Protein AF-A0A932TFM4-F1 (afdb_monomer_lite)

Secondary structure (DSSP, 8-state):
--EEEEE-SSTT--EEETTEEE-SEEEEEEETTTEEEEEEEEEHHHHHHHHHHHHHHHHHHHS-HHHHHHHHHHHHHHHHHHHHHHTTSSSS-SS-TTTTT---HHHH-SS-HHHHHHHHTTT-EEEETTSSSPPS-----HHHHHHHHHTT--HHHHHHHH-TTEEEE--S-GGG-EE-

Structure (mmCIF, N/CA/C/O backbone):
data_AF-A0A932TFM4-F1
#
_entry.id   AF-A0A932TFM4-F1
#
loop_
_atom_site.group_PDB
_atom_site.id
_atom_site.type_symbol
_atom_site.label_atom_id
_atom_site.label_alt_id
_atom_site.label_comp_id
_atom_site.label_asym_id
_atom_site.label_entity_id
_atom_site.label_seq_id
_atom_site.pdbx_PDB_ins_code
_atom_site.Cartn_x
_atom_site.Cartn_y
_atom_site.Cartn_z
_atom_site.occupancy
_atom_site.B_iso_or_equiv
_atom_site.auth_seq_id
_atom_site.auth_comp_id
_atom_site.auth_asym_id
_atom_site.auth_atom_id
_atom_site.pdbx_PDB_model_num
ATOM 1 N N . VAL A 1 1 ? -11.263 1.094 28.670 1.00 56.75 1 VAL A N 1
ATOM 2 C CA . VAL A 1 1 ? -11.414 1.363 27.223 1.00 56.75 1 VAL A CA 1
ATOM 3 C C . VAL A 1 1 ? -12.431 0.368 26.712 1.00 56.75 1 VAL A C 1
ATOM 5 O O . VAL A 1 1 ? -12.174 -0.820 26.825 1.00 56.75 1 VAL A O 1
ATOM 8 N N . TYR A 1 2 ? -13.604 0.819 26.272 1.00 56.25 2 TYR A N 1
ATOM 9 C CA . TYR A 1 2 ? -14.524 -0.068 25.563 1.00 56.25 2 TYR A CA 1
ATOM 10 C C . TYR A 1 2 ? -14.053 -0.106 24.115 1.00 56.25 2 TYR A C 1
ATOM 12 O O . TYR A 1 2 ? -14.083 0.921 23.436 1.00 56.25 2 TYR A O 1
ATOM 20 N N . GLN A 1 3 ? -13.521 -1.255 23.711 1.00 78.56 3 GLN A N 1
ATOM 21 C CA . GLN A 1 3 ? -13.129 -1.532 22.340 1.00 78.56 3 GLN A CA 1
ATOM 22 C C . GLN A 1 3 ? -14.122 -2.542 21.781 1.00 78.56 3 GLN A C 1
ATOM 24 O O . GLN A 1 3 ? -14.293 -3.623 22.344 1.00 78.56 3 GLN A O 1
ATOM 29 N N . LEU A 1 4 ? -14.772 -2.175 20.684 1.00 89.06 4 LEU A N 1
ATOM 30 C CA . LEU A 1 4 ? -15.537 -3.108 19.870 1.00 89.06 4 LEU A CA 1
ATOM 31 C C . LEU A 1 4 ? -14.748 -3.335 18.583 1.00 89.06 4 LEU A C 1
ATOM 33 O O . LEU A 1 4 ? -14.386 -2.369 17.915 1.00 89.06 4 LEU A O 1
ATOM 37 N N . SER A 1 5 ? -14.456 -4.594 18.266 1.00 90.62 5 SER A N 1
ATOM 38 C CA . SER A 1 5 ? -13.840 -4.979 16.997 1.00 90.62 5 SER A CA 1
ATOM 39 C C . SER A 1 5 ? -14.874 -5.697 16.145 1.00 90.62 5 SER A C 1
ATOM 41 O O . SER A 1 5 ? -15.531 -6.627 16.618 1.00 90.62 5 SER A O 1
ATOM 43 N N . VAL A 1 6 ? -15.036 -5.242 14.908 1.00 91.56 6 VAL A N 1
ATOM 44 C CA . VAL A 1 6 ? -15.939 -5.833 13.923 1.00 91.56 6 VAL A CA 1
ATOM 45 C C . VAL A 1 6 ? -15.103 -6.410 12.797 1.00 91.56 6 VAL A C 1
ATOM 47 O O . VAL A 1 6 ? -14.292 -5.713 12.190 1.00 91.56 6 VAL A O 1
ATOM 50 N N . ILE A 1 7 ? -15.333 -7.684 12.508 1.00 91.25 7 ILE A N 1
ATOM 51 C CA . ILE A 1 7 ? -14.756 -8.394 11.372 1.00 91.25 7 ILE A CA 1
ATOM 52 C C . ILE A 1 7 ? -15.929 -9.020 10.626 1.00 91.25 7 ILE A C 1
ATOM 54 O O . ILE A 1 7 ? -16.799 -9.637 11.242 1.00 91.25 7 ILE A O 1
ATOM 58 N N . ALA A 1 8 ? -15.979 -8.838 9.309 1.00 88.50 8 ALA A N 1
ATOM 59 C CA . ALA A 1 8 ? -16.981 -9.495 8.485 1.00 88.50 8 ALA A CA 1
ATOM 60 C C . ALA A 1 8 ? -16.751 -11.015 8.539 1.00 88.50 8 ALA A C 1
ATOM 62 O O . ALA A 1 8 ? -15.707 -11.502 8.116 1.00 88.50 8 ALA A O 1
ATOM 63 N N . GLY A 1 9 ? -17.710 -11.755 9.101 1.00 83.69 9 GLY A N 1
ATOM 64 C CA . GLY A 1 9 ? -17.587 -13.204 9.292 1.00 83.69 9 GLY A CA 1
ATOM 65 C C . GLY A 1 9 ? -17.816 -14.028 8.023 1.00 83.69 9 GLY A C 1
ATOM 66 O O . GLY A 1 9 ? -17.394 -15.179 7.968 1.00 83.69 9 GLY A O 1
ATOM 67 N N . ALA A 1 10 ? -18.464 -13.446 7.011 1.00 87.94 10 ALA A N 1
ATOM 68 C CA . ALA A 1 10 ? -18.751 -14.095 5.738 1.00 87.94 10 ALA A CA 1
ATOM 69 C C . ALA A 1 10 ? -18.196 -13.268 4.559 1.00 87.94 10 ALA A C 1
ATOM 71 O O . ALA A 1 10 ? -18.222 -12.036 4.641 1.00 87.94 10 ALA A O 1
ATOM 72 N N . PRO A 1 11 ? -17.714 -13.899 3.470 1.00 78.81 11 PRO A N 1
ATOM 73 C CA . PRO A 1 11 ? -17.112 -13.204 2.322 1.00 78.81 11 PRO A CA 1
ATOM 74 C C . PRO A 1 11 ? -18.014 -12.158 1.650 1.00 78.81 11 PRO A C 1
ATOM 76 O O . PRO A 1 11 ? -17.526 -11.165 1.119 1.00 78.81 11 PRO A O 1
ATOM 79 N N . GLU A 1 12 ? -19.325 -12.380 1.668 1.00 84.25 12 GLU A N 1
ATOM 80 C CA . GLU A 1 12 ? -20.350 -11.496 1.113 1.00 84.25 12 GLU A CA 1
ATOM 81 C C . GLU A 1 12 ? -20.739 -10.342 2.052 1.00 84.25 12 GLU A C 1
ATOM 83 O O . GLU A 1 12 ? -21.418 -9.401 1.640 1.00 84.25 12 GLU A O 1
ATOM 88 N N . SER A 1 13 ? -20.311 -10.389 3.316 1.00 88.75 13 SER A N 1
ATOM 89 C CA . SER A 1 13 ? -20.557 -9.319 4.281 1.00 88.75 13 SER A CA 1
ATOM 90 C C . SER A 1 13 ? -19.551 -8.184 4.103 1.00 88.75 13 SER A C 1
ATOM 92 O O . SER A 1 13 ? -18.361 -8.403 3.900 1.00 88.75 13 SER A O 1
ATOM 94 N N . SER A 1 14 ? -20.019 -6.943 4.215 1.00 88.75 14 SER A N 1
ATOM 95 C CA . SER A 1 14 ? -19.177 -5.746 4.125 1.00 88.75 14 SER A CA 1
ATOM 96 C C . SER A 1 14 ? -19.430 -4.816 5.301 1.00 88.75 14 SER A C 1
ATOM 98 O O . SER A 1 14 ? -20.566 -4.659 5.746 1.00 88.75 14 SER A O 1
ATOM 100 N N . ILE A 1 15 ? -18.365 -4.185 5.792 1.00 91.88 15 ILE A N 1
ATOM 101 C CA . ILE A 1 15 ? -18.443 -3.187 6.859 1.00 91.88 15 ILE A CA 1
ATOM 102 C C . ILE A 1 15 ? -18.454 -1.808 6.207 1.00 91.88 15 ILE A C 1
ATOM 104 O O . ILE A 1 15 ? -17.599 -1.509 5.374 1.00 91.88 15 ILE A O 1
ATOM 108 N N . PHE A 1 16 ? -19.403 -0.963 6.600 1.00 92.44 16 PHE A N 1
ATOM 109 C CA . PHE A 1 16 ? -19.491 0.416 6.132 1.00 92.44 16 PHE A CA 1
ATOM 110 C C . PHE A 1 16 ? -19.365 1.382 7.303 1.00 92.44 16 PHE A C 1
ATOM 112 O O . PHE A 1 16 ? -20.066 1.251 8.305 1.00 92.44 16 PHE A O 1
ATOM 119 N N . VAL A 1 17 ? -18.503 2.383 7.149 1.00 90.12 17 VAL A N 1
ATOM 120 C CA . VAL A 1 17 ? -18.339 3.483 8.102 1.00 90.12 17 VAL A CA 1
ATOM 121 C C . VAL A 1 17 ? -18.601 4.782 7.357 1.00 90.12 17 VAL A C 1
ATOM 123 O O . VAL A 1 17 ? -17.870 5.121 6.433 1.00 90.12 17 VAL A O 1
ATOM 126 N N . ASN A 1 18 ? -19.661 5.508 7.723 1.00 89.25 18 ASN A N 1
ATOM 127 C CA . ASN A 1 18 ? -20.075 6.744 7.041 1.00 89.25 18 ASN A CA 1
ATOM 128 C C . ASN A 1 18 ? -20.195 6.587 5.509 1.00 89.25 18 ASN A C 1
ATOM 130 O O . ASN A 1 18 ? -19.797 7.465 4.750 1.00 89.25 18 ASN A O 1
ATOM 134 N N . GLY A 1 19 ? -20.707 5.439 5.051 1.00 88.62 19 GLY A N 1
ATOM 135 C CA . GLY A 1 19 ? -20.847 5.117 3.625 1.00 88.62 19 GLY A CA 1
ATOM 136 C C . GLY A 1 19 ? -19.563 4.641 2.934 1.00 88.62 19 GLY A C 1
ATOM 137 O O . GLY A 1 19 ? -19.625 4.213 1.785 1.00 88.62 19 GLY A O 1
ATOM 138 N N . ILE A 1 20 ? -18.416 4.649 3.618 1.00 89.19 20 ILE A N 1
ATOM 139 C CA . ILE A 1 20 ? -17.152 4.116 3.103 1.00 89.19 20 ILE A CA 1
ATOM 140 C C . ILE A 1 20 ? -17.097 2.617 3.393 1.00 89.19 20 ILE A C 1
ATOM 142 O O . ILE A 1 20 ? -17.174 2.203 4.550 1.00 89.19 20 ILE A O 1
ATOM 146 N N . GLN A 1 21 ? -16.955 1.804 2.346 1.00 91.69 21 GLN A N 1
ATOM 147 C CA . GLN A 1 21 ? -16.753 0.365 2.491 1.00 91.69 21 GLN A CA 1
ATOM 148 C C . GLN A 1 21 ? -15.331 0.093 2.997 1.00 91.69 21 GLN A C 1
ATOM 150 O O . GLN A 1 21 ? -14.347 0.413 2.322 1.00 91.69 21 GLN A O 1
ATOM 155 N N . CYS A 1 22 ? -15.234 -0.512 4.175 1.00 90.31 22 CYS A N 1
ATOM 156 C CA . CYS A 1 22 ? -13.990 -0.924 4.809 1.00 90.31 22 CYS A CA 1
ATOM 157 C C . CYS A 1 22 ? -13.735 -2.412 4.554 1.00 90.31 22 CYS A C 1
ATOM 159 O O . CYS A 1 22 ? -14.661 -3.226 4.553 1.00 90.31 22 CYS A O 1
ATOM 161 N N . LYS A 1 23 ? -12.461 -2.772 4.391 1.00 89.19 23 LYS A N 1
ATOM 162 C CA . LYS A 1 23 ? -11.999 -4.164 4.333 1.00 89.19 23 LYS A CA 1
ATOM 163 C C . LYS A 1 23 ? -11.122 -4.462 5.545 1.00 89.19 23 LYS A C 1
ATOM 165 O O . LYS A 1 23 ? -10.516 -3.547 6.090 1.00 89.19 23 LYS A O 1
ATOM 170 N N . GLY A 1 24 ? -11.048 -5.726 5.953 1.00 89.06 24 GLY A N 1
ATOM 171 C CA . GLY A 1 24 ? -10.309 -6.133 7.147 1.00 89.06 24 GLY A CA 1
ATOM 172 C C . GLY A 1 24 ? -11.133 -5.945 8.420 1.00 89.06 24 GLY A C 1
ATOM 173 O O . GLY A 1 24 ? -12.332 -6.234 8.427 1.00 89.06 24 GLY A O 1
ATOM 174 N N . ALA A 1 25 ? -10.487 -5.492 9.492 1.00 91.94 25 ALA A N 1
ATOM 175 C CA . ALA A 1 25 ? -11.121 -5.283 10.789 1.00 91.94 25 ALA A CA 1
ATOM 176 C C . ALA A 1 25 ? -11.392 -3.794 11.038 1.00 91.94 25 ALA A C 1
ATOM 178 O O . ALA A 1 25 ? -10.635 -2.922 10.609 1.00 91.94 25 ALA A O 1
ATOM 179 N N . VAL A 1 26 ? -12.464 -3.494 11.766 1.00 93.50 26 VAL A N 1
ATOM 180 C CA . VAL A 1 26 ? -12.770 -2.139 12.233 1.00 93.50 26 VAL A CA 1
ATOM 181 C C . VAL A 1 26 ? -12.818 -2.143 13.752 1.00 93.50 26 VAL A C 1
ATOM 183 O O . VAL A 1 26 ? -13.677 -2.788 14.350 1.00 93.50 26 VAL A O 1
ATOM 186 N N . SER A 1 27 ? -11.900 -1.408 14.373 1.00 93.06 27 SER A N 1
ATOM 187 C CA . SER A 1 27 ? -11.875 -1.180 15.816 1.00 93.06 27 SER A CA 1
ATOM 188 C C . SER A 1 27 ? -12.500 0.170 16.150 1.00 93.06 27 SER A C 1
ATOM 190 O O . SER A 1 27 ? -12.125 1.201 15.594 1.00 93.06 27 SER A O 1
ATOM 192 N N . ILE A 1 28 ? -13.447 0.167 17.083 1.00 91.75 28 ILE A N 1
ATOM 193 C CA . ILE A 1 28 ? -14.145 1.357 17.566 1.00 91.75 28 ILE A CA 1
ATOM 194 C C . ILE A 1 28 ? -13.704 1.619 19.002 1.00 91.75 28 ILE A C 1
ATOM 196 O O . ILE A 1 28 ? -13.862 0.764 19.877 1.00 91.75 28 ILE A O 1
ATOM 200 N N . TYR A 1 29 ? -13.178 2.816 19.240 1.00 89.19 29 TYR A N 1
ATOM 201 C CA . TYR A 1 29 ? -12.724 3.284 20.541 1.00 89.19 29 TYR A CA 1
ATOM 202 C C . TYR A 1 29 ? -13.609 4.431 21.012 1.00 89.19 29 TYR A C 1
ATOM 204 O O . TYR A 1 29 ? -13.773 5.432 20.313 1.00 89.19 29 TYR A O 1
ATOM 212 N N . HIS A 1 30 ? -14.138 4.323 22.228 1.00 83.12 30 HIS A N 1
ATOM 213 C CA . HIS A 1 30 ? -14.738 5.477 22.888 1.00 83.12 30 HIS A CA 1
ATOM 214 C C . HIS A 1 30 ? -13.639 6.433 23.361 1.00 83.12 30 HIS A C 1
ATOM 216 O O . HIS A 1 30 ? -12.762 6.045 24.141 1.00 83.12 30 HIS A O 1
ATOM 222 N N . VAL A 1 31 ? -13.708 7.685 22.919 1.00 76.88 31 VAL A N 1
ATOM 223 C CA . VAL A 1 31 ? -12.825 8.765 23.368 1.00 76.88 31 VAL A CA 1
ATOM 224 C C . VAL A 1 31 ? -13.612 9.766 24.215 1.00 76.88 31 VAL A C 1
ATOM 226 O O . VAL A 1 31 ? -14.841 9.765 24.252 1.00 76.88 31 VAL A O 1
ATOM 229 N N . LYS A 1 32 ? -12.899 10.602 24.978 1.00 75.56 32 LYS A N 1
ATOM 230 C CA . LYS A 1 32 ? -13.532 11.642 25.805 1.00 75.56 32 LYS A CA 1
ATOM 231 C C . LYS A 1 32 ? -14.393 12.571 24.931 1.00 75.56 32 LYS A C 1
ATOM 233 O O . LYS A 1 32 ? -14.108 12.747 23.750 1.00 75.56 32 LYS A O 1
ATOM 238 N N . ASN A 1 33 ? -15.400 13.197 25.542 1.00 81.81 33 ASN A N 1
ATOM 239 C CA . ASN A 1 33 ? -16.323 14.159 24.918 1.00 81.81 33 ASN A CA 1
ATOM 240 C C . ASN A 1 33 ? -17.337 13.552 23.931 1.00 81.81 33 ASN A C 1
ATOM 242 O O . ASN A 1 33 ? -17.694 14.201 22.954 1.00 81.81 33 ASN A O 1
ATOM 246 N N . ASN A 1 34 ? -17.824 12.333 24.194 1.00 81.69 34 ASN A N 1
ATOM 247 C CA . ASN A 1 34 ? -18.832 11.645 23.369 1.00 81.69 34 ASN A CA 1
ATOM 248 C C . ASN A 1 34 ? -18.411 11.448 21.902 1.00 81.69 34 ASN A C 1
ATOM 250 O O . ASN A 1 34 ? -19.255 11.307 21.019 1.00 81.69 34 ASN A O 1
ATOM 254 N N . CYS A 1 35 ? -17.105 11.428 21.643 1.00 83.31 35 CYS A N 1
ATOM 255 C CA . CYS A 1 35 ? -16.559 11.112 20.335 1.00 83.31 35 CYS A CA 1
ATOM 256 C C . CYS A 1 35 ? -16.215 9.617 20.267 1.00 83.31 35 CYS A C 1
ATOM 258 O O . CYS A 1 35 ? -15.855 8.985 21.266 1.00 83.31 35 CYS A O 1
ATOM 260 N N . ILE A 1 36 ? -16.291 9.054 19.066 1.00 88.31 36 ILE A N 1
ATOM 261 C CA . ILE A 1 36 ? -15.780 7.718 18.767 1.00 88.31 36 ILE A CA 1
ATOM 262 C C . ILE A 1 36 ? -14.635 7.840 17.769 1.00 88.31 36 ILE A C 1
ATOM 264 O O . ILE A 1 36 ? -14.720 8.592 16.799 1.00 88.31 36 ILE A O 1
ATOM 268 N N . THR A 1 37 ? -13.560 7.101 18.013 1.00 89.56 37 THR A N 1
ATOM 269 C CA . THR A 1 37 ? -12.483 6.912 17.045 1.00 89.56 37 THR A CA 1
ATOM 270 C C . THR A 1 37 ? -12.694 5.570 16.372 1.00 89.56 37 THR A C 1
ATOM 272 O O . THR A 1 37 ? -12.832 4.551 17.047 1.00 89.56 37 THR A O 1
ATOM 275 N N . ILE A 1 38 ? -12.700 5.571 15.046 1.00 92.00 38 ILE A N 1
ATOM 276 C CA . ILE A 1 38 ? -12.820 4.365 14.236 1.00 92.00 38 ILE A CA 1
ATOM 277 C C . ILE A 1 38 ? -11.482 4.143 13.541 1.00 92.00 38 ILE A C 1
ATOM 279 O O . ILE A 1 38 ? -10.971 5.049 12.886 1.00 92.00 38 ILE A O 1
ATOM 283 N N . VAL A 1 39 ? -10.925 2.950 13.708 1.00 93.06 39 VAL A N 1
ATOM 284 C CA . VAL A 1 39 ? -9.640 2.531 13.147 1.00 93.06 39 VAL A CA 1
ATOM 285 C C . VAL A 1 39 ? -9.903 1.342 12.234 1.00 93.06 39 VAL A C 1
ATOM 287 O O . VAL A 1 39 ? -10.472 0.343 12.678 1.00 93.06 39 VAL A O 1
ATOM 290 N N . ASN A 1 40 ? -9.531 1.455 10.960 1.00 93.75 40 ASN A N 1
ATOM 291 C CA . ASN A 1 40 ? -9.659 0.364 10.001 1.00 93.75 40 ASN A CA 1
ATOM 292 C C . ASN A 1 40 ? -8.301 -0.321 9.864 1.00 93.75 40 ASN A C 1
ATOM 294 O O . ASN A 1 40 ? -7.373 0.252 9.315 1.00 93.75 40 ASN A O 1
ATOM 298 N N . GLU A 1 41 ? -8.215 -1.560 10.332 1.00 93.38 41 GLU A N 1
ATOM 299 C CA . GLU A 1 41 ? -7.036 -2.396 10.166 1.00 93.38 41 GLU A CA 1
ATOM 300 C C . GLU A 1 41 ? -7.151 -3.231 8.889 1.00 93.38 41 GLU A C 1
ATOM 302 O O . GLU A 1 41 ? -8.117 -3.980 8.702 1.00 93.38 41 GLU A O 1
ATOM 307 N N . LEU A 1 42 ? -6.154 -3.118 8.017 1.00 91.69 42 LEU A N 1
ATOM 308 C CA . LEU A 1 42 ? -6.127 -3.784 6.722 1.00 91.69 42 LEU A CA 1
ATOM 309 C C . LEU A 1 42 ? -4.734 -4.308 6.373 1.00 91.69 42 LEU A C 1
ATOM 311 O O . LEU A 1 42 ? -3.716 -3.866 6.911 1.00 91.69 42 LEU A O 1
ATOM 315 N N . SER A 1 43 ? -4.694 -5.268 5.446 1.00 92.31 43 SER A N 1
ATOM 316 C CA . SER A 1 43 ? -3.430 -5.726 4.876 1.00 92.31 43 SER A CA 1
ATOM 317 C C . SER A 1 43 ? -2.755 -4.584 4.112 1.00 92.31 43 SER A C 1
ATOM 319 O O . SER A 1 43 ? -3.424 -3.752 3.493 1.00 92.31 43 SER A O 1
ATOM 321 N N . ILE A 1 44 ? -1.421 -4.573 4.106 1.00 93.56 44 ILE A N 1
ATOM 322 C CA . ILE A 1 44 ? -0.635 -3.593 3.343 1.00 93.56 44 ILE A CA 1
ATOM 323 C C . ILE A 1 44 ? -1.018 -3.624 1.855 1.00 93.56 44 ILE A C 1
ATOM 325 O O . ILE A 1 44 ? -1.107 -2.584 1.210 1.00 93.56 44 ILE A O 1
ATOM 329 N N . GLU A 1 45 ? -1.311 -4.806 1.311 1.00 93.00 45 GLU A N 1
ATOM 330 C CA . GLU A 1 45 ? -1.707 -4.967 -0.091 1.00 93.00 45 GLU A CA 1
ATOM 331 C C . GLU A 1 45 ? -3.075 -4.329 -0.382 1.00 93.00 45 GLU A C 1
ATOM 333 O O . GLU A 1 45 ? -3.220 -3.610 -1.370 1.00 93.00 45 GLU A O 1
ATOM 338 N N . ASP A 1 46 ? -4.075 -4.535 0.482 1.00 91.88 46 ASP A N 1
ATOM 339 C CA . ASP A 1 46 ? -5.386 -3.893 0.322 1.00 91.88 46 ASP A CA 1
ATOM 340 C C . ASP A 1 46 ? -5.293 -2.372 0.480 1.00 91.88 46 ASP A C 1
ATOM 342 O O . ASP A 1 46 ? -5.944 -1.633 -0.264 1.00 91.88 46 ASP A O 1
ATOM 346 N N . TYR A 1 47 ? -4.443 -1.903 1.396 1.00 93.81 47 TYR A N 1
ATOM 347 C CA . TYR A 1 47 ? -4.171 -0.481 1.577 1.00 93.81 47 TYR A CA 1
ATOM 348 C C . TYR A 1 47 ? -3.567 0.140 0.316 1.00 93.81 47 TYR A C 1
ATOM 350 O O . TYR A 1 47 ? -4.048 1.173 -0.155 1.00 93.81 47 TYR A O 1
ATOM 358 N N . LEU A 1 48 ? -2.551 -0.501 -0.270 1.00 93.75 48 LEU A N 1
ATOM 359 C CA . LEU A 1 48 ? -1.898 -0.019 -1.488 1.00 93.75 48 LEU A CA 1
ATOM 360 C C . LEU A 1 48 ? -2.860 0.018 -2.670 1.00 93.75 48 LEU A C 1
ATOM 362 O O . LEU A 1 48 ? -2.879 1.009 -3.395 1.00 93.75 48 LEU A O 1
ATOM 366 N N . LYS A 1 49 ? -3.704 -1.008 -2.842 1.00 91.69 49 LYS A N 1
ATOM 367 C CA . LYS A 1 49 ? -4.724 -1.018 -3.905 1.00 91.69 49 LYS A CA 1
ATOM 368 C C . LYS A 1 49 ? -5.646 0.195 -3.823 1.00 91.69 49 LYS A C 1
ATOM 370 O O . LYS A 1 49 ? -5.988 0.761 -4.855 1.00 91.69 49 LYS A O 1
ATOM 375 N N . CYS A 1 50 ? -6.013 0.613 -2.614 1.00 90.38 50 CYS A N 1
ATOM 376 C CA . CYS A 1 50 ? -6.881 1.771 -2.425 1.00 90.38 50 CYS A CA 1
ATOM 377 C C . CYS A 1 50 ? -6.132 3.092 -2.631 1.00 90.38 50 CYS A C 1
ATOM 379 O O . CYS A 1 50 ? -6.584 3.968 -3.366 1.00 90.38 50 CYS A O 1
ATOM 381 N N . THR A 1 51 ? -4.981 3.233 -1.978 1.00 91.81 51 THR A N 1
ATOM 382 C CA . THR A 1 51 ? -4.254 4.507 -1.899 1.00 91.81 51 THR A CA 1
ATOM 383 C C . THR A 1 51 ? -3.481 4.829 -3.171 1.00 91.81 51 THR A C 1
ATOM 385 O O . THR A 1 51 ? -3.509 5.971 -3.615 1.00 91.81 51 THR A O 1
ATOM 388 N N . LEU A 1 52 ? -2.860 3.847 -3.831 1.00 90.19 52 LEU A N 1
ATOM 389 C CA . LEU A 1 52 ? -2.211 4.078 -5.125 1.00 90.19 52 LEU A CA 1
ATOM 390 C C . LEU A 1 52 ? -3.232 4.385 -6.220 1.00 90.19 52 LEU A C 1
ATOM 392 O O . LEU A 1 52 ? -2.966 5.217 -7.079 1.00 90.19 52 LEU A O 1
ATOM 396 N N . ALA A 1 53 ? -4.415 3.764 -6.188 1.00 87.50 53 ALA A N 1
ATOM 397 C CA . ALA A 1 53 ? -5.476 4.088 -7.137 1.00 87.50 53 ALA A CA 1
ATOM 398 C C . ALA A 1 53 ? -5.991 5.525 -6.942 1.00 87.50 53 ALA A C 1
ATOM 400 O O . ALA A 1 53 ? -6.248 6.214 -7.925 1.00 87.50 53 ALA A O 1
ATOM 401 N N . ALA A 1 54 ? -6.099 5.989 -5.694 1.00 86.62 54 ALA A N 1
ATOM 402 C CA . ALA A 1 54 ? -6.533 7.350 -5.383 1.00 86.62 54 ALA A CA 1
ATOM 403 C C . ALA A 1 54 ? -5.465 8.415 -5.692 1.00 86.62 54 ALA A C 1
ATOM 405 O O . ALA A 1 54 ? -5.802 9.486 -6.191 1.00 86.62 54 ALA A O 1
ATOM 406 N N . ASN A 1 55 ? -4.194 8.131 -5.399 1.00 85.25 55 ASN A N 1
ATOM 407 C CA . ASN A 1 55 ? -3.097 9.093 -5.544 1.00 85.25 55 ASN A CA 1
ATOM 408 C C . ASN A 1 55 ? -2.524 9.139 -6.962 1.00 85.25 55 ASN A C 1
ATOM 410 O O . ASN A 1 55 ? -2.228 10.212 -7.469 1.00 85.25 55 ASN A O 1
ATOM 414 N N . GLU A 1 56 ? -2.381 7.975 -7.596 1.00 82.12 56 GLU A N 1
ATOM 415 C CA . GLU A 1 56 ? -1.589 7.799 -8.818 1.00 82.12 56 GLU A CA 1
ATOM 416 C C . GLU A 1 56 ? -2.383 7.071 -9.918 1.00 82.12 56 GLU A C 1
ATOM 418 O O . GLU A 1 56 ? -1.829 6.742 -10.961 1.00 82.12 56 GLU A O 1
ATOM 423 N N . GLY A 1 57 ? -3.675 6.772 -9.721 1.00 75.12 57 GLY A N 1
ATOM 424 C CA . GLY A 1 57 ? -4.421 5.828 -10.567 1.00 75.12 57 GLY A CA 1
ATOM 425 C C . GLY A 1 57 ? -4.415 6.158 -12.062 1.00 75.12 57 GLY A C 1
ATOM 426 O O . GLY A 1 57 ? -4.258 5.260 -12.886 1.00 75.12 57 GLY A O 1
ATOM 427 N N . GLN A 1 58 ? -4.526 7.439 -12.423 1.00 77.31 58 GLN A N 1
ATOM 428 C CA . GLN A 1 58 ? -4.470 7.867 -13.824 1.00 77.31 58 GLN A CA 1
ATOM 429 C C . GLN A 1 58 ? -3.056 7.754 -14.415 1.00 77.31 58 GLN A C 1
ATOM 431 O O . GLN A 1 58 ? -2.898 7.454 -15.600 1.00 77.31 58 GLN A O 1
ATOM 436 N N . GLU A 1 59 ? -2.028 7.982 -13.599 1.00 80.25 59 GLU A N 1
ATOM 437 C CA . GLU A 1 59 ? -0.634 7.852 -14.017 1.00 80.25 59 GLU A CA 1
ATOM 438 C C . GLU A 1 59 ? -0.262 6.376 -14.172 1.00 80.25 59 GLU A C 1
ATOM 440 O O . GLU A 1 59 ? 0.258 5.988 -15.215 1.00 80.25 59 GLU A O 1
ATOM 445 N N . MET A 1 60 ? -0.641 5.538 -13.201 1.00 82.06 60 MET A N 1
ATOM 446 C CA . MET A 1 60 ? -0.375 4.095 -13.157 1.00 82.06 60 MET A CA 1
ATOM 447 C C . MET A 1 60 ? -0.830 3.353 -14.416 1.00 82.06 60 MET A C 1
ATOM 449 O O . MET A 1 60 ? -0.141 2.436 -14.852 1.00 82.06 60 MET A O 1
ATOM 453 N N . ILE A 1 61 ? -1.948 3.756 -15.030 1.00 83.75 61 ILE A N 1
ATOM 454 C CA . ILE A 1 61 ? -2.459 3.153 -16.277 1.00 83.75 61 ILE A CA 1
ATOM 455 C C . ILE A 1 61 ? -1.486 3.343 -17.449 1.00 83.75 61 ILE A C 1
ATOM 457 O O . ILE A 1 61 ? -1.393 2.483 -18.321 1.00 83.75 61 ILE A O 1
ATOM 461 N N . ASN A 1 62 ? -0.767 4.463 -17.474 1.00 86.50 62 ASN A N 1
ATOM 462 C CA . ASN A 1 62 ? 0.121 4.831 -18.575 1.00 86.50 62 ASN A CA 1
ATOM 463 C C . ASN A 1 62 ? 1.590 4.494 -18.293 1.00 86.50 62 ASN A C 1
ATOM 465 O O . ASN A 1 62 ? 2.441 4.675 -19.166 1.00 86.50 62 ASN A O 1
ATOM 469 N N . LEU A 1 63 ? 1.907 4.024 -17.084 1.00 90.69 63 LEU A N 1
ATOM 470 C CA . LEU A 1 63 ? 3.269 3.662 -16.731 1.00 90.69 63 LEU A CA 1
ATOM 471 C C . LEU A 1 63 ? 3.694 2.376 -17.448 1.00 90.69 63 LEU A C 1
ATOM 473 O O . LEU A 1 63 ? 2.947 1.395 -17.474 1.00 90.69 63 LEU A O 1
ATOM 477 N N . PRO A 1 64 ? 4.942 2.314 -17.948 1.00 94.69 64 PRO A N 1
ATOM 478 C CA . PRO A 1 64 ? 5.559 1.043 -18.282 1.00 94.69 64 PRO A CA 1
ATOM 479 C C . PRO A 1 64 ? 5.487 0.088 -17.087 1.00 94.69 64 PRO A C 1
ATOM 481 O O . PRO A 1 64 ? 5.685 0.501 -15.942 1.00 94.69 64 PRO A O 1
ATOM 484 N N . ARG A 1 65 ? 5.277 -1.204 -17.353 1.00 94.56 65 ARG A N 1
ATOM 485 C CA . ARG A 1 65 ? 5.152 -2.248 -16.320 1.00 94.56 65 ARG A CA 1
ATOM 486 C C . ARG A 1 65 ? 6.245 -2.174 -15.248 1.00 94.56 65 ARG A C 1
ATOM 488 O O . ARG A 1 65 ? 5.946 -2.239 -14.060 1.00 94.56 65 ARG A O 1
ATOM 495 N N . GLU A 1 66 ? 7.495 -1.995 -15.665 1.00 96.12 66 GLU A N 1
ATOM 496 C CA . GLU A 1 66 ? 8.648 -1.915 -14.761 1.00 96.12 66 GLU A CA 1
ATOM 497 C C . GLU A 1 66 ? 8.650 -0.638 -13.904 1.00 96.12 66 GLU A C 1
ATOM 499 O O . GLU A 1 66 ? 9.054 -0.669 -12.742 1.00 96.12 66 GLU A O 1
ATOM 504 N N . ALA A 1 67 ? 8.138 0.476 -14.437 1.00 96.12 67 ALA A N 1
ATOM 505 C CA . ALA A 1 67 ? 7.977 1.718 -13.686 1.00 96.12 67 ALA A CA 1
ATOM 506 C C . ALA A 1 67 ? 6.864 1.593 -12.633 1.00 96.12 67 ALA A C 1
ATOM 508 O O . ALA A 1 67 ? 7.077 1.961 -11.477 1.00 96.12 67 ALA A O 1
ATOM 509 N N . ALA A 1 68 ? 5.715 1.017 -13.007 1.00 95.25 68 ALA A N 1
ATOM 510 C CA . ALA A 1 68 ? 4.615 0.738 -12.084 1.00 95.25 68 ALA A CA 1
ATOM 511 C C . ALA A 1 68 ? 5.048 -0.227 -10.966 1.00 95.25 68 ALA A C 1
ATOM 513 O O . ALA A 1 68 ? 4.741 -0.008 -9.792 1.00 95.25 68 ALA A O 1
ATOM 514 N N . ALA A 1 69 ? 5.824 -1.260 -11.309 1.00 95.56 69 ALA A N 1
ATOM 515 C CA . ALA A 1 69 ? 6.395 -2.188 -10.342 1.00 95.56 69 ALA A CA 1
ATOM 516 C C . ALA A 1 69 ? 7.363 -1.486 -9.373 1.00 95.56 69 ALA A C 1
ATOM 518 O O . ALA A 1 69 ? 7.222 -1.633 -8.159 1.00 95.56 69 ALA A O 1
ATOM 519 N N . ALA A 1 70 ? 8.298 -0.672 -9.878 1.00 95.75 70 ALA A N 1
ATOM 520 C CA . ALA A 1 70 ? 9.226 0.085 -9.037 1.00 95.75 70 ALA A CA 1
ATOM 521 C C . ALA A 1 70 ? 8.491 1.028 -8.069 1.00 95.75 70 ALA A C 1
ATOM 523 O O . ALA A 1 70 ? 8.781 1.038 -6.871 1.00 95.75 70 ALA A O 1
ATOM 524 N N . LEU A 1 71 ? 7.504 1.776 -8.568 1.00 95.38 71 LEU A N 1
ATOM 525 C CA . LEU A 1 71 ? 6.691 2.677 -7.753 1.00 95.38 71 LEU A CA 1
ATOM 526 C C . LEU A 1 71 ? 5.943 1.917 -6.655 1.00 95.38 71 LEU A C 1
ATOM 528 O O . LEU A 1 71 ? 5.962 2.327 -5.496 1.00 95.38 71 LEU A O 1
ATOM 532 N N . THR A 1 72 ? 5.350 0.776 -6.998 1.00 95.38 72 THR A N 1
ATOM 533 C CA . THR A 1 72 ? 4.581 -0.036 -6.051 1.00 95.38 72 THR A CA 1
ATOM 534 C C . THR A 1 72 ? 5.460 -0.637 -4.955 1.00 95.38 72 THR A C 1
ATOM 536 O O . THR A 1 72 ? 5.081 -0.615 -3.7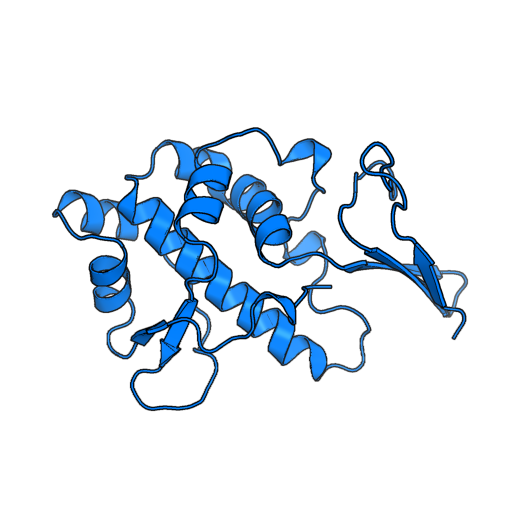86 1.00 95.38 72 THR A O 1
ATOM 539 N N . ILE A 1 73 ? 6.659 -1.124 -5.293 1.00 95.00 73 ILE A N 1
ATOM 540 C CA . ILE A 1 73 ? 7.632 -1.638 -4.312 1.00 95.00 73 ILE A CA 1
ATOM 541 C C . ILE A 1 73 ? 8.071 -0.529 -3.350 1.00 95.00 73 ILE A C 1
ATOM 543 O O . ILE A 1 73 ? 8.136 -0.743 -2.137 1.00 95.00 73 ILE A O 1
ATOM 547 N N . ALA A 1 74 ? 8.353 0.666 -3.873 1.00 94.31 74 ALA A N 1
ATOM 5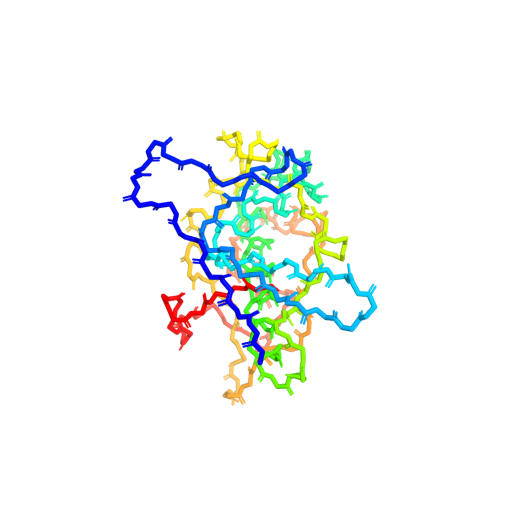48 C CA . ALA A 1 74 ? 8.719 1.817 -3.057 1.00 94.31 74 ALA A CA 1
ATOM 549 C C . ALA A 1 74 ? 7.580 2.236 -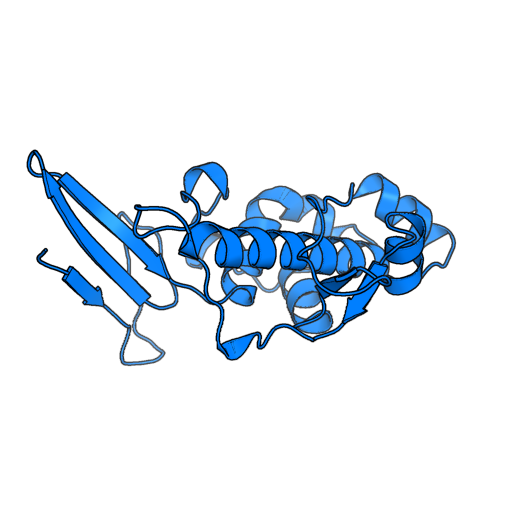2.119 1.00 94.31 74 ALA A C 1
ATOM 551 O O . ALA A 1 74 ? 7.796 2.351 -0.914 1.00 94.31 74 ALA A O 1
ATOM 552 N N . ALA A 1 75 ? 6.358 2.364 -2.645 1.00 94.44 75 ALA A N 1
ATOM 553 C CA . ALA A 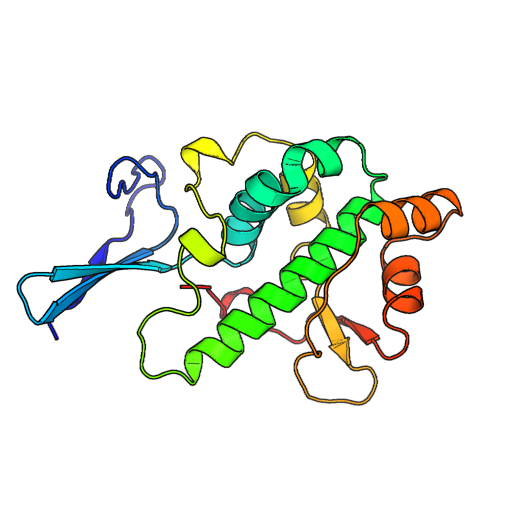1 75 ? 5.177 2.671 -1.847 1.00 94.44 75 ALA A CA 1
ATOM 554 C C . ALA A 1 75 ? 4.955 1.621 -0.752 1.00 94.44 75 ALA A C 1
ATOM 556 O O . ALA A 1 75 ? 4.788 1.972 0.410 1.00 94.44 75 ALA A O 1
ATOM 557 N N . ARG A 1 76 ? 5.044 0.327 -1.082 1.00 94.25 76 ARG A N 1
ATOM 558 C CA . ARG A 1 76 ? 4.936 -0.761 -0.102 1.00 94.25 76 ARG A CA 1
ATOM 559 C C . ARG A 1 76 ? 5.968 -0.631 1.012 1.00 94.25 76 ARG A C 1
ATOM 561 O O . ARG A 1 76 ? 5.621 -0.775 2.181 1.00 94.25 76 ARG A O 1
ATOM 568 N N . THR A 1 77 ? 7.214 -0.339 0.652 1.00 92.75 77 THR A N 1
ATOM 569 C CA . THR A 1 77 ? 8.303 -0.125 1.616 1.00 92.75 77 THR A CA 1
ATOM 570 C C . THR A 1 77 ? 7.959 0.999 2.592 1.00 92.75 77 THR A C 1
ATOM 572 O O . THR A 1 77 ? 8.132 0.835 3.798 1.00 92.75 77 THR A O 1
ATOM 575 N N . GLU A 1 78 ? 7.408 2.104 2.089 1.00 92.31 78 GLU A N 1
ATOM 576 C CA . GLU A 1 78 ? 6.994 3.232 2.924 1.00 92.31 78 GLU A CA 1
ATOM 577 C C . GLU A 1 78 ? 5.827 2.875 3.853 1.00 92.31 78 GLU A C 1
ATOM 579 O O . GLU A 1 78 ? 5.852 3.214 5.034 1.00 92.31 78 GLU A O 1
ATOM 584 N N . VAL A 1 79 ? 4.834 2.127 3.369 1.00 93.00 79 VAL A N 1
ATOM 585 C CA . VAL A 1 79 ? 3.700 1.693 4.201 1.00 93.00 79 VAL A CA 1
ATOM 586 C C . VAL A 1 79 ? 4.161 0.740 5.309 1.00 93.00 79 VAL A C 1
ATOM 588 O O . VAL A 1 79 ? 3.733 0.883 6.452 1.00 93.00 79 VAL A O 1
ATOM 591 N N . TYR A 1 80 ? 5.090 -0.179 5.023 1.00 91.31 80 TYR A N 1
ATOM 592 C CA . TYR A 1 80 ? 5.708 -1.002 6.068 1.00 91.31 80 TYR A CA 1
ATOM 593 C C . TYR A 1 80 ? 6.462 -0.164 7.095 1.00 91.31 80 TYR A C 1
ATOM 595 O O . TYR A 1 80 ? 6.357 -0.434 8.290 1.00 91.31 80 TYR A O 1
ATOM 603 N N . ARG A 1 81 ? 7.213 0.850 6.652 1.00 88.69 81 ARG A N 1
ATOM 604 C CA . ARG A 1 81 ? 7.916 1.766 7.553 1.00 88.69 81 ARG A CA 1
ATOM 605 C C . ARG A 1 81 ? 6.928 2.462 8.492 1.00 88.69 81 ARG A C 1
ATOM 607 O O . ARG A 1 81 ? 7.120 2.403 9.704 1.00 88.69 81 ARG A O 1
ATOM 614 N N . ILE A 1 82 ? 5.845 3.023 7.949 1.00 91.12 82 ILE A N 1
ATOM 615 C CA . ILE A 1 82 ? 4.773 3.675 8.719 1.00 91.12 82 ILE A CA 1
ATOM 616 C C . ILE A 1 82 ? 4.145 2.697 9.717 1.00 91.12 82 ILE A C 1
ATOM 618 O O . ILE A 1 82 ? 4.071 3.011 10.898 1.00 91.12 82 ILE A O 1
ATOM 622 N N . ALA A 1 83 ? 3.758 1.494 9.291 1.00 90.44 83 ALA A N 1
ATOM 623 C CA . ALA A 1 83 ? 3.134 0.502 10.171 1.00 90.44 83 ALA A CA 1
ATOM 624 C C . ALA A 1 83 ? 4.073 0.013 11.294 1.00 90.44 83 ALA A C 1
ATOM 626 O O . ALA A 1 83 ? 3.650 -0.235 12.423 1.00 90.44 83 ALA A O 1
ATOM 627 N N . LEU A 1 84 ? 5.372 -0.135 11.011 1.00 86.62 84 LEU A N 1
ATOM 628 C CA . LEU A 1 84 ? 6.362 -0.566 12.003 1.00 86.62 84 LEU A CA 1
ATOM 629 C C . LEU A 1 84 ? 6.750 0.557 12.978 1.00 86.62 84 LEU A C 1
ATOM 631 O O . LEU A 1 84 ? 7.034 0.281 14.146 1.00 86.62 84 LEU A O 1
ATOM 635 N N . GLU A 1 85 ? 6.764 1.811 12.526 1.00 84.69 85 GLU A N 1
ATOM 636 C CA . GLU A 1 85 ? 6.973 2.982 13.383 1.00 84.69 85 GLU A CA 1
ATOM 637 C C . GLU A 1 85 ? 5.727 3.337 14.197 1.00 84.69 85 GLU A C 1
ATOM 639 O O . GLU A 1 85 ? 5.856 3.651 15.379 1.00 84.69 85 GLU A O 1
ATOM 644 N N . GLY A 1 86 ? 4.537 3.200 13.610 1.00 73.81 86 GLY A N 1
ATOM 645 C CA . GLY A 1 86 ? 3.238 3.480 14.224 1.00 73.81 86 GLY A CA 1
ATOM 646 C C . GLY A 1 86 ? 2.998 2.695 15.510 1.00 73.81 86 GLY A C 1
ATOM 647 O O . GLY A 1 86 ? 2.499 3.233 16.498 1.00 73.81 86 GLY A O 1
ATOM 648 N N . LYS A 1 87 ? 3.518 1.462 15.576 1.00 68.38 87 LYS A N 1
ATOM 649 C CA . LYS A 1 87 ? 3.547 0.633 16.796 1.00 68.38 87 LYS A CA 1
ATOM 650 C C . LYS A 1 87 ? 4.268 1.276 17.989 1.00 68.38 87 LYS A C 1
ATOM 652 O O . LYS A 1 87 ? 4.118 0.791 19.107 1.00 68.38 87 LYS A O 1
ATOM 657 N N . LYS A 1 88 ? 5.059 2.332 17.777 1.00 70.81 88 LYS A N 1
ATOM 658 C CA . LYS A 1 88 ? 5.773 3.069 18.832 1.00 70.81 88 LYS A CA 1
ATOM 659 C C . LYS A 1 88 ? 4.976 4.262 19.371 1.00 70.81 88 LYS A C 1
ATOM 661 O O . LYS A 1 88 ? 5.398 4.858 20.360 1.00 70.81 88 LYS A O 1
ATOM 666 N N . HIS A 1 89 ? 3.867 4.639 18.735 1.00 71.00 89 HIS A N 1
ATOM 667 C CA . HIS A 1 89 ? 3.045 5.770 19.158 1.00 71.00 89 HIS A CA 1
ATOM 668 C C . HIS A 1 89 ? 1.998 5.373 20.206 1.00 71.00 89 HIS A C 1
ATOM 670 O O . HIS A 1 89 ? 1.585 4.222 20.311 1.00 71.00 89 HIS A O 1
ATOM 676 N N . SER A 1 90 ? 1.536 6.361 20.976 1.00 76.56 90 SER A N 1
ATOM 677 C CA . SER A 1 90 ? 0.496 6.186 22.002 1.00 76.56 90 SER A CA 1
ATOM 678 C C . SER A 1 90 ? -0.929 6.098 21.432 1.00 76.56 90 SER A C 1
ATOM 680 O O . SER A 1 90 ? -1.881 5.920 22.194 1.00 76.56 90 SER A O 1
ATOM 682 N N . TYR A 1 91 ? -1.094 6.275 20.118 1.00 83.19 91 TYR A N 1
ATOM 683 C CA . TYR A 1 91 ? -2.382 6.230 19.425 1.00 83.19 91 TYR A CA 1
ATOM 684 C C . TYR A 1 91 ? -2.671 4.817 18.887 1.00 83.19 91 TYR A C 1
ATOM 686 O O . TYR A 1 91 ? -1.738 4.071 18.596 1.00 83.19 91 TYR A O 1
ATOM 694 N N . PRO A 1 92 ? -3.951 4.427 18.736 1.00 85.81 92 PRO A N 1
ATOM 695 C CA . PRO A 1 92 ? -4.309 3.107 18.219 1.00 85.81 92 PRO A CA 1
ATOM 696 C C . PRO A 1 92 ? -4.198 2.957 16.688 1.00 85.81 92 PRO A C 1
ATOM 698 O O . PRO A 1 92 ? -4.419 1.851 16.199 1.00 85.81 92 PRO A O 1
ATOM 701 N N . TRP A 1 93 ? -3.874 4.023 15.947 1.00 90.12 93 TRP A N 1
ATOM 702 C CA . TRP A 1 93 ? -3.711 4.029 14.485 1.00 90.12 93 TRP A CA 1
ATOM 703 C C . TRP A 1 93 ? -2.283 4.417 14.083 1.00 90.12 93 TRP A C 1
ATOM 705 O O . TRP A 1 93 ? -1.574 5.076 14.847 1.00 90.12 93 TRP A O 1
ATOM 715 N N . ASP A 1 94 ? -1.888 4.024 12.876 1.00 92.12 94 ASP A N 1
ATOM 716 C CA . ASP A 1 94 ? -0.588 4.307 12.273 1.00 92.12 94 ASP A CA 1
ATOM 717 C C . ASP A 1 94 ? -0.667 5.537 11.343 1.00 92.12 94 ASP A C 1
ATOM 719 O O . ASP A 1 94 ? 0.249 6.358 11.337 1.00 92.12 94 ASP A O 1
ATOM 723 N N . ILE A 1 95 ? -1.773 5.709 10.601 1.00 92.38 95 ILE A N 1
ATOM 724 C CA . ILE A 1 95 ? -2.016 6.859 9.708 1.00 92.38 95 ILE A CA 1
ATOM 725 C C . ILE A 1 95 ? -3.504 7.231 9.654 1.00 92.38 95 ILE A C 1
ATOM 727 O O . ILE A 1 95 ? -4.378 6.378 9.769 1.00 92.38 95 ILE A O 1
ATOM 731 N N . THR A 1 96 ? -3.840 8.509 9.453 1.00 92.50 96 THR A N 1
ATOM 732 C CA . THR A 1 96 ? -5.246 8.887 9.239 1.00 92.50 96 THR A CA 1
ATOM 733 C C . THR A 1 96 ? -5.678 8.679 7.785 1.00 92.50 96 THR A C 1
ATOM 735 O O . THR A 1 96 ? -4.912 8.897 6.846 1.00 92.50 96 THR A O 1
ATOM 738 N N . ALA A 1 97 ? -6.958 8.357 7.564 1.00 90.31 97 ALA A N 1
ATOM 739 C CA . ALA A 1 97 ? -7.511 8.200 6.213 1.00 90.31 97 ALA A CA 1
ATOM 740 C C . ALA A 1 97 ? -7.314 9.447 5.326 1.00 90.31 97 ALA A C 1
ATOM 742 O O . ALA A 1 97 ? -7.136 9.323 4.117 1.00 90.31 97 ALA A O 1
ATOM 743 N N . ARG A 1 98 ? -7.308 10.648 5.924 1.00 91.38 98 ARG A N 1
ATOM 744 C CA . ARG A 1 98 ? -7.052 11.907 5.210 1.00 91.38 98 ARG A CA 1
ATOM 745 C C . ARG A 1 98 ? -5.608 11.996 4.719 1.00 91.38 98 ARG A C 1
ATOM 747 O O . ARG A 1 98 ? -5.399 12.360 3.571 1.00 91.38 98 ARG A O 1
ATOM 754 N N . GLU A 1 99 ? -4.636 11.682 5.573 1.00 91.75 99 GLU A N 1
ATOM 755 C CA . GLU A 1 99 ? -3.210 11.693 5.208 1.00 91.75 99 GLU A CA 1
ATOM 756 C C . GLU A 1 99 ? -2.896 10.629 4.153 1.00 91.75 99 GLU A C 1
ATOM 758 O O . GLU A 1 99 ? -2.130 10.879 3.228 1.00 91.75 99 GLU A O 1
ATOM 763 N N . ALA A 1 100 ? -3.536 9.465 4.266 1.00 90.69 100 ALA A N 1
ATOM 764 C CA . ALA A 1 100 ? -3.403 8.355 3.330 1.00 90.69 100 ALA A CA 1
ATOM 765 C C . ALA A 1 100 ? -4.113 8.577 1.982 1.00 90.69 100 ALA A C 1
ATOM 767 O O . ALA A 1 100 ? -3.895 7.806 1.046 1.00 90.69 100 ALA A O 1
ATOM 768 N N . ASN A 1 101 ? -4.995 9.580 1.889 1.00 90.69 101 ASN A N 1
ATOM 769 C CA . ASN A 1 101 ? -5.956 9.730 0.794 1.00 90.69 101 ASN A CA 1
ATOM 770 C C . ASN A 1 101 ? -6.801 8.451 0.572 1.00 90.69 101 ASN A C 1
ATOM 772 O O . ASN A 1 101 ? -7.030 7.998 -0.550 1.00 90.69 101 ASN A O 1
ATOM 776 N N . TYR A 1 102 ? -7.217 7.817 1.672 1.00 90.69 102 TYR A N 1
ATOM 777 C CA . TYR A 1 102 ? -7.954 6.557 1.669 1.00 90.69 102 TYR A CA 1
ATOM 778 C C . TYR A 1 102 ? -9.468 6.798 1.636 1.00 90.69 102 TYR A C 1
ATOM 780 O O . TYR A 1 102 ? -10.042 7.370 2.562 1.00 90.69 102 TYR A O 1
ATOM 788 N N . TYR A 1 103 ? -10.122 6.288 0.590 1.00 88.25 103 TYR A N 1
ATOM 789 C CA . TYR A 1 103 ? -11.568 6.423 0.358 1.00 88.25 103 TYR A CA 1
ATOM 790 C C . TYR A 1 103 ? -12.335 5.094 0.436 1.00 88.25 103 TYR A C 1
ATOM 792 O O . TYR A 1 103 ? -13.480 5.006 -0.007 1.00 88.25 103 TYR A O 1
ATOM 800 N N . GLY A 1 104 ? -11.715 4.051 0.994 1.00 86.06 104 GLY A N 1
ATOM 801 C CA . GLY A 1 104 ? -12.299 2.713 1.074 1.00 86.06 104 GLY A CA 1
ATOM 802 C C . GLY A 1 104 ? -12.241 1.918 -0.229 1.00 86.06 104 GLY A C 1
ATOM 803 O O . GLY A 1 104 ? -11.928 2.434 -1.307 1.00 86.06 104 GLY A O 1
ATOM 804 N N . VAL A 1 105 ? -12.558 0.628 -0.116 1.00 84.12 105 VAL A N 1
ATOM 805 C CA . VAL A 1 105 ? -12.387 -0.346 -1.207 1.00 84.12 105 VAL A CA 1
ATOM 806 C C . VAL A 1 105 ? -13.427 -0.195 -2.315 1.00 84.12 105 VAL A C 1
ATOM 808 O O . VAL A 1 105 ? -13.084 -0.323 -3.486 1.00 84.12 105 VAL A O 1
ATOM 811 N N . GLY A 1 106 ? -14.675 0.145 -1.975 1.00 75.44 106 GLY A N 1
ATOM 812 C CA . GLY A 1 106 ? -15.785 0.192 -2.937 1.00 75.44 106 GLY A CA 1
ATOM 813 C C . GLY A 1 106 ? -15.653 1.275 -4.015 1.00 75.44 106 GLY A C 1
ATOM 814 O O . GLY A 1 106 ? -16.279 1.179 -5.068 1.00 75.44 106 GLY A O 1
ATOM 815 N N . ILE A 1 107 ? -14.826 2.298 -3.773 1.00 73.50 107 ILE A N 1
ATOM 816 C CA . ILE A 1 107 ? -14.581 3.403 -4.714 1.00 73.50 107 ILE A CA 1
ATOM 817 C C . ILE A 1 107 ? -13.306 3.159 -5.537 1.00 73.50 107 ILE A C 1
ATOM 819 O O . ILE A 1 107 ? -13.224 3.584 -6.689 1.00 73.50 107 ILE A O 1
ATOM 823 N N . THR A 1 108 ? -12.322 2.462 -4.963 1.00 69.50 108 THR A N 1
ATOM 824 C CA . THR A 1 108 ? -10.942 2.418 -5.473 1.00 69.50 108 THR A CA 1
ATOM 825 C C . THR A 1 108 ? -10.548 1.082 -6.114 1.00 69.50 108 THR A C 1
ATOM 827 O O . THR A 1 108 ? -9.705 1.071 -7.012 1.00 69.50 108 THR A O 1
ATOM 830 N N . GLN A 1 109 ? -11.168 -0.042 -5.728 1.00 62.19 109 GLN A N 1
ATOM 831 C CA . GLN A 1 109 ? -10.896 -1.350 -6.333 1.00 62.19 109 GLN A CA 1
ATOM 832 C C . GLN A 1 109 ? -11.690 -1.524 -7.630 1.00 62.19 109 GLN A C 1
ATOM 834 O O . GLN A 1 109 ? -12.864 -1.887 -7.631 1.00 62.19 109 GLN A O 1
ATOM 839 N N . ARG A 1 110 ? -11.031 -1.271 -8.763 1.00 59.19 110 ARG A N 1
ATOM 840 C CA . ARG A 1 110 ? -11.542 -1.604 -10.097 1.00 59.19 110 ARG A CA 1
ATOM 841 C C . ARG A 1 110 ? -10.430 -2.201 -10.946 1.00 59.19 110 ARG A C 1
ATOM 843 O O . ARG A 1 110 ? -9.906 -1.461 -11.762 1.00 59.19 110 ARG A O 1
ATOM 850 N N . GLY A 1 111 ? -10.068 -3.474 -10.736 1.00 60.19 111 GLY A N 1
ATOM 851 C CA . GLY A 1 111 ? -9.240 -4.311 -11.631 1.00 60.19 111 GLY A CA 1
ATOM 852 C C . GLY A 1 111 ? -8.372 -3.547 -12.640 1.00 60.19 111 GLY A C 1
ATOM 853 O O . GLY A 1 111 ? -8.569 -3.671 -13.846 1.00 60.19 111 GLY A O 1
ATOM 854 N N . ASN A 1 112 ? -7.494 -2.682 -12.135 1.00 71.50 112 ASN A N 1
ATOM 855 C CA . ASN A 1 112 ? -6.755 -1.687 -12.909 1.00 71.50 112 ASN A CA 1
ATOM 856 C C . ASN A 1 112 ? -5.259 -2.004 -12.851 1.00 71.50 112 ASN A C 1
ATOM 858 O O . ASN A 1 112 ? -4.816 -2.845 -12.068 1.00 71.50 112 ASN A O 1
ATOM 862 N N . ALA A 1 113 ? -4.469 -1.288 -13.654 1.00 84.62 113 ALA A N 1
ATOM 863 C CA . ALA A 1 113 ? -3.010 -1.400 -13.671 1.00 84.62 113 ALA A CA 1
ATOM 864 C C . ALA A 1 113 ? -2.381 -1.311 -12.264 1.00 84.62 113 ALA A C 1
ATOM 866 O O . ALA A 1 113 ? -1.363 -1.947 -11.994 1.00 84.62 113 ALA A O 1
ATOM 867 N N . THR A 1 114 ? -3.009 -0.572 -11.340 1.00 88.00 114 THR A N 1
ATOM 868 C CA . THR A 1 114 ? -2.590 -0.503 -9.936 1.00 88.00 114 THR A CA 1
ATOM 869 C C . THR A 1 114 ? -2.715 -1.846 -9.233 1.00 88.00 114 THR A C 1
ATOM 871 O O . THR A 1 114 ? -1.759 -2.302 -8.610 1.00 88.00 114 THR A O 1
ATOM 874 N N . GLU A 1 115 ? -3.868 -2.504 -9.323 1.00 89.69 115 GLU A N 1
ATOM 875 C CA . GLU A 1 115 ? -4.061 -3.809 -8.696 1.00 89.69 115 GLU A CA 1
ATOM 876 C C . GLU A 1 115 ? -3.111 -4.868 -9.273 1.00 89.69 115 GLU A C 1
ATOM 878 O O . GLU A 1 115 ? -2.536 -5.652 -8.514 1.00 89.69 115 GLU A O 1
ATOM 883 N N . GLU A 1 116 ? -2.884 -4.857 -10.588 1.00 90.75 116 GLU A N 1
ATOM 884 C CA . GLU A 1 116 ? -1.907 -5.743 -11.229 1.00 90.75 116 GLU A CA 1
ATOM 885 C C . GLU A 1 116 ? -0.486 -5.499 -10.712 1.00 90.75 116 GLU A C 1
ATOM 887 O O . GLU A 1 116 ? 0.189 -6.448 -10.311 1.00 90.75 116 GLU A O 1
ATOM 892 N N . ALA A 1 117 ? -0.048 -4.239 -10.641 1.00 92.94 117 ALA A N 1
ATOM 893 C CA . ALA A 1 117 ? 1.274 -3.884 -10.132 1.00 92.94 117 ALA A CA 1
ATOM 894 C C . ALA A 1 117 ? 1.457 -4.285 -8.658 1.00 92.94 117 ALA A C 1
ATOM 896 O O . ALA A 1 117 ? 2.508 -4.820 -8.284 1.00 92.94 117 ALA A O 1
ATOM 897 N N . VAL A 1 118 ? 0.425 -4.094 -7.828 1.00 94.12 118 VAL A N 1
ATOM 898 C CA . VAL A 1 118 ? 0.405 -4.546 -6.428 1.00 94.12 118 VAL A CA 1
ATOM 899 C C . VAL A 1 118 ? 0.554 -6.062 -6.357 1.00 94.12 118 VAL A C 1
ATOM 901 O O . VAL A 1 118 ? 1.441 -6.549 -5.659 1.00 94.12 118 VAL A O 1
ATOM 904 N N . ASN A 1 119 ? -0.229 -6.807 -7.136 1.00 93.25 119 ASN A N 1
ATOM 905 C CA . ASN A 1 119 ? -0.196 -8.267 -7.126 1.00 93.25 119 ASN A CA 1
ATOM 906 C C . ASN A 1 119 ? 1.130 -8.839 -7.672 1.00 93.25 119 ASN A C 1
ATOM 908 O O . ASN A 1 119 ? 1.664 -9.786 -7.099 1.00 93.25 119 ASN A O 1
ATOM 912 N N . TRP A 1 120 ? 1.696 -8.276 -8.746 1.00 93.31 120 TRP A N 1
ATOM 913 C CA . TRP A 1 120 ? 2.963 -8.747 -9.332 1.00 93.31 120 TRP A CA 1
ATOM 914 C C . TRP A 1 120 ? 4.174 -8.496 -8.443 1.00 93.31 120 TRP A C 1
ATOM 916 O O . TRP A 1 120 ? 5.147 -9.242 -8.501 1.00 93.31 120 TRP A O 1
ATOM 926 N N . THR A 1 121 ? 4.114 -7.449 -7.625 1.00 94.31 121 THR A N 1
ATOM 927 C CA . THR A 1 121 ? 5.194 -7.076 -6.706 1.00 94.31 121 THR A CA 1
ATOM 928 C C . THR A 1 121 ? 4.897 -7.474 -5.267 1.00 94.31 121 THR A C 1
ATOM 930 O O . THR A 1 121 ? 5.535 -6.964 -4.347 1.00 94.31 121 THR A O 1
ATOM 933 N N . ARG A 1 122 ? 3.914 -8.356 -5.048 1.00 92.44 122 ARG A N 1
ATOM 934 C CA . ARG A 1 122 ? 3.454 -8.745 -3.714 1.00 92.44 122 ARG A CA 1
ATOM 935 C C . ARG A 1 122 ? 4.642 -9.118 -2.828 1.00 92.44 122 ARG A C 1
ATOM 937 O O . ARG A 1 122 ? 5.507 -9.891 -3.234 1.00 92.44 122 ARG A O 1
ATOM 944 N N . TYR A 1 123 ? 4.675 -8.539 -1.629 1.00 90.12 123 TYR A N 1
ATOM 945 C CA . TYR A 1 123 ? 5.732 -8.730 -0.625 1.00 90.12 123 TYR A CA 1
ATOM 946 C C . TYR A 1 123 ? 7.135 -8.221 -0.980 1.00 90.12 123 TYR A C 1
ATOM 948 O O . TYR A 1 123 ? 8.012 -8.246 -0.119 1.00 90.12 123 TYR A O 1
ATOM 956 N N . MET A 1 124 ? 7.361 -7.700 -2.186 1.00 92.19 124 MET A N 1
ATOM 957 C CA . MET A 1 124 ? 8.635 -7.077 -2.535 1.00 92.19 124 MET A CA 1
ATOM 958 C C . MET A 1 124 ? 8.745 -5.710 -1.859 1.00 92.19 124 MET A C 1
ATOM 960 O O . MET A 1 124 ? 7.931 -4.815 -2.105 1.00 92.19 124 MET A O 1
ATOM 964 N N . VAL A 1 125 ? 9.779 -5.552 -1.035 1.00 91.38 125 VAL A N 1
ATOM 965 C CA . VAL A 1 125 ? 10.136 -4.304 -0.351 1.00 91.38 125 VAL A CA 1
ATOM 966 C C . VAL A 1 125 ? 11.606 -3.988 -0.573 1.00 91.38 125 VAL A C 1
ATOM 968 O O . VAL A 1 125 ? 12.399 -4.875 -0.892 1.00 91.38 125 VAL A O 1
ATOM 971 N N . LEU A 1 126 ? 11.987 -2.727 -0.404 1.00 90.81 126 LEU A N 1
ATOM 972 C CA . LEU A 1 126 ? 13.385 -2.338 -0.369 1.00 90.81 126 LEU A CA 1
ATOM 973 C C . LEU A 1 126 ? 13.964 -2.511 1.037 1.00 90.81 126 LEU A C 1
ATOM 975 O O . LEU A 1 126 ? 13.354 -2.161 2.044 1.00 90.81 126 LEU A O 1
ATOM 979 N N . GLU A 1 127 ? 15.190 -3.014 1.083 1.00 86.25 127 GLU A N 1
ATOM 980 C CA . GLU A 1 127 ? 15.989 -3.201 2.288 1.00 86.25 127 GLU A CA 1
ATOM 981 C C . GLU A 1 127 ? 17.335 -2.503 2.135 1.00 86.25 127 GLU A C 1
ATOM 983 O O . GLU A 1 127 ? 17.914 -2.494 1.045 1.00 86.25 127 GLU A O 1
ATOM 988 N N . SER A 1 128 ? 17.882 -1.989 3.237 1.00 81.31 128 SER A N 1
ATOM 989 C CA . SER A 1 128 ? 19.263 -1.501 3.268 1.00 81.31 128 SER A CA 1
ATOM 990 C C . SER A 1 128 ? 20.248 -2.642 3.007 1.00 81.31 128 SER A C 1
ATOM 992 O O . SER A 1 128 ? 20.208 -3.683 3.667 1.00 81.31 128 SER A O 1
ATOM 994 N N . SER A 1 129 ? 21.183 -2.434 2.078 1.00 74.44 129 SER A N 1
ATOM 995 C CA . SER A 1 129 ? 22.234 -3.408 1.761 1.00 74.44 129 SER A CA 1
ATOM 996 C C . SER A 1 129 ? 23.284 -3.555 2.870 1.00 74.44 129 SER A C 1
ATOM 998 O O . SER A 1 129 ? 24.019 -4.540 2.876 1.00 74.44 129 SER A O 1
ATOM 1000 N N . LYS A 1 130 ? 23.352 -2.606 3.816 1.00 69.06 130 LYS A N 1
ATOM 1001 C CA . LYS A 1 130 ? 24.345 -2.574 4.907 1.00 69.06 130 LYS A CA 1
ATOM 1002 C C . LYS A 1 130 ? 23.888 -3.225 6.219 1.00 69.06 130 LYS A C 1
ATOM 1004 O O . LYS A 1 130 ? 24.687 -3.308 7.144 1.00 69.06 130 LYS A O 1
ATOM 1009 N N . GLY A 1 131 ? 22.653 -3.724 6.290 1.00 55.59 131 GLY A N 1
ATOM 1010 C CA . GLY A 1 131 ? 22.127 -4.407 7.474 1.00 55.59 131 GLY A CA 1
ATOM 1011 C C . GLY A 1 131 ? 21.329 -3.508 8.430 1.00 55.59 131 GLY A C 1
ATOM 1012 O O . GLY A 1 131 ? 21.773 -2.441 8.837 1.00 55.59 131 GLY A O 1
ATOM 1013 N N . THR A 1 132 ? 20.129 -4.012 8.742 1.00 50.12 132 THR A N 1
ATOM 1014 C CA . THR A 1 132 ? 19.179 -3.704 9.830 1.00 50.12 132 THR A CA 1
ATOM 1015 C C . THR A 1 132 ? 18.803 -2.245 10.096 1.00 50.12 132 THR A C 1
ATOM 1017 O O . THR A 1 132 ? 19.218 -1.637 11.078 1.00 50.12 132 THR A O 1
ATOM 1020 N N . GLY A 1 133 ? 17.877 -1.752 9.278 1.00 52.34 133 GLY A N 1
ATOM 1021 C CA . GLY A 1 133 ? 16.964 -0.660 9.603 1.00 52.34 133 GLY A CA 1
ATOM 1022 C C . GLY A 1 133 ? 15.913 -0.534 8.496 1.00 52.34 133 GLY A C 1
ATOM 1023 O O . GLY A 1 133 ? 16.241 -0.839 7.343 1.00 52.34 133 GLY A O 1
ATOM 1024 N N . PRO A 1 134 ? 14.661 -0.142 8.799 1.00 52.25 134 PRO A N 1
ATOM 1025 C CA . PRO A 1 134 ? 13.761 0.314 7.749 1.00 52.25 134 PRO A CA 1
ATOM 1026 C C . PRO A 1 134 ? 14.441 1.469 7.003 1.00 52.25 134 PRO A C 1
ATOM 1028 O O . PRO A 1 134 ? 15.168 2.260 7.608 1.00 52.25 134 PRO A O 1
ATOM 1031 N N . LEU A 1 135 ? 14.274 1.519 5.684 1.00 63.72 135 LEU A N 1
ATOM 1032 C CA . LEU A 1 135 ? 14.852 2.596 4.886 1.00 63.72 135 LEU A CA 1
ATOM 1033 C C . LEU A 1 135 ? 14.291 3.952 5.326 1.00 63.72 135 LEU A C 1
ATOM 1035 O O . LEU A 1 135 ? 13.154 4.033 5.792 1.00 63.72 135 LEU A O 1
ATOM 1039 N N . GLU A 1 136 ? 15.085 5.012 5.154 1.00 68.81 136 GLU A N 1
ATOM 1040 C CA . GLU A 1 136 ? 14.548 6.376 5.126 1.00 68.81 136 GLU A CA 1
ATOM 1041 C C . GLU A 1 136 ? 13.433 6.472 4.075 1.00 68.81 136 GLU A C 1
ATOM 1043 O O . GLU A 1 136 ? 13.382 5.651 3.156 1.00 68.81 136 GLU A O 1
ATOM 1048 N N . SER A 1 137 ? 12.544 7.460 4.220 1.00 77.69 137 SER A N 1
ATOM 1049 C CA . SER A 1 137 ? 11.337 7.590 3.396 1.00 77.69 137 SER A CA 1
ATOM 1050 C C . SER A 1 137 ? 11.615 7.356 1.906 1.00 77.69 137 SER A C 1
ATOM 1052 O O . SER A 1 137 ? 12.432 8.045 1.285 1.00 77.69 137 SER A O 1
ATOM 1054 N N . VAL A 1 138 ? 10.939 6.355 1.338 1.00 85.88 138 VAL A N 1
ATOM 1055 C CA . VAL A 1 138 ? 11.139 5.932 -0.051 1.00 85.88 138 VAL A CA 1
ATOM 1056 C C . VAL A 1 138 ? 9.991 6.468 -0.899 1.00 85.88 138 VAL A C 1
ATOM 1058 O O . VAL A 1 138 ? 8.847 6.041 -0.765 1.00 85.88 138 VAL A O 1
ATOM 1061 N N . LYS A 1 139 ? 10.301 7.378 -1.825 1.00 89.62 139 LYS A N 1
ATOM 1062 C CA . LYS A 1 139 ? 9.341 7.916 -2.795 1.00 89.62 139 LYS A CA 1
ATOM 1063 C C . LYS A 1 139 ? 9.909 7.937 -4.210 1.00 89.62 139 LYS A C 1
ATOM 1065 O O . LYS A 1 139 ? 10.851 8.668 -4.511 1.00 89.62 139 LYS A O 1
ATOM 1070 N N . VAL A 1 140 ? 9.272 7.184 -5.100 1.00 90.50 140 VAL A N 1
ATOM 1071 C CA . VAL A 1 140 ? 9.597 7.159 -6.530 1.00 90.50 140 VAL A CA 1
ATOM 1072 C C . VAL A 1 140 ? 8.706 8.151 -7.271 1.00 90.50 140 VAL A C 1
ATOM 1074 O O . VAL A 1 140 ? 7.490 8.125 -7.121 1.00 90.50 140 VAL A O 1
ATOM 1077 N N . ILE A 1 141 ? 9.313 9.014 -8.088 1.00 92.00 141 ILE A N 1
ATOM 1078 C CA . ILE A 1 141 ? 8.584 9.946 -8.959 1.00 92.00 141 ILE A CA 1
ATOM 1079 C C . ILE A 1 141 ? 8.185 9.202 -10.251 1.00 92.00 141 ILE A C 1
ATOM 1081 O O . ILE A 1 141 ? 9.091 8.718 -10.945 1.00 92.00 141 ILE A O 1
ATOM 1085 N N . PRO A 1 142 ? 6.890 9.144 -10.623 1.00 91.88 142 PRO A N 1
ATOM 1086 C CA . PRO A 1 142 ? 6.400 8.395 -11.790 1.00 91.88 142 PRO A CA 1
ATOM 1087 C C . PRO A 1 142 ? 7.135 8.722 -13.098 1.00 91.88 142 PRO A C 1
ATOM 1089 O O . PRO A 1 142 ? 7.596 7.827 -13.814 1.00 91.88 142 PRO A O 1
ATOM 1092 N N . ALA A 1 143 ? 7.348 10.014 -13.376 1.00 92.75 143 ALA A N 1
ATOM 1093 C CA . ALA A 1 143 ? 8.067 10.477 -14.564 1.00 92.75 143 ALA A CA 1
ATOM 1094 C C . ALA A 1 143 ? 9.509 9.947 -14.627 1.00 92.75 143 ALA A C 1
ATOM 1096 O O . ALA A 1 143 ? 9.986 9.539 -15.688 1.00 92.75 143 ALA A O 1
ATOM 1097 N N . LYS A 1 144 ? 10.202 9.891 -13.480 1.00 94.81 144 LYS A N 1
ATOM 1098 C CA . LYS A 1 144 ? 11.578 9.391 -13.422 1.00 94.81 144 LYS A CA 1
ATOM 1099 C C . LYS A 1 144 ? 11.641 7.878 -13.606 1.00 94.81 144 LYS A C 1
ATOM 1101 O O . LYS A 1 144 ? 12.519 7.389 -14.314 1.00 94.81 144 LYS A O 1
ATOM 1106 N N . ALA A 1 145 ? 10.710 7.144 -12.998 1.00 94.62 145 ALA A N 1
ATOM 1107 C CA . ALA A 1 145 ? 10.594 5.702 -13.193 1.00 94.62 145 ALA A CA 1
ATOM 1108 C C . ALA A 1 145 ? 10.312 5.362 -14.664 1.00 94.62 145 ALA A C 1
ATOM 1110 O O . ALA A 1 145 ? 10.937 4.460 -15.215 1.00 94.62 145 ALA A O 1
ATOM 1111 N N . THR A 1 146 ? 9.449 6.144 -15.319 1.00 95.62 146 THR A N 1
ATOM 1112 C CA . THR A 1 146 ? 9.135 6.012 -16.750 1.00 95.62 146 THR A CA 1
ATOM 1113 C C . THR A 1 146 ? 10.359 6.250 -17.626 1.00 95.62 146 THR A C 1
ATOM 1115 O O . THR A 1 146 ? 10.653 5.442 -18.503 1.00 95.62 146 THR A O 1
ATOM 1118 N N . GLU A 1 147 ? 11.116 7.323 -17.369 1.00 96.94 147 GLU A N 1
ATOM 1119 C CA . GLU A 1 147 ? 12.355 7.621 -18.097 1.00 96.94 147 GLU A CA 1
ATOM 1120 C C . GLU A 1 147 ? 13.342 6.444 -18.036 1.00 96.94 147 GLU A C 1
ATOM 1122 O O . GLU A 1 147 ? 13.942 6.077 -19.045 1.00 96.94 147 GLU A O 1
ATOM 1127 N N . LEU A 1 148 ? 13.508 5.840 -16.857 1.00 97.44 148 LEU A N 1
ATOM 1128 C CA . LEU A 1 148 ? 14.419 4.714 -16.656 1.00 97.44 148 LEU A CA 1
ATOM 1129 C C . LEU A 1 148 ? 13.888 3.421 -17.290 1.00 97.44 148 LEU A C 1
ATOM 1131 O O . LEU A 1 148 ? 14.657 2.709 -17.936 1.00 97.44 148 LEU A O 1
ATOM 1135 N N . ALA A 1 149 ? 12.588 3.148 -17.179 1.00 96.88 149 ALA A N 1
ATOM 1136 C CA . ALA A 1 149 ? 11.960 2.002 -17.831 1.00 96.88 149 ALA A CA 1
ATOM 1137 C C . ALA A 1 149 ? 12.087 2.078 -19.362 1.00 96.88 149 ALA A C 1
ATOM 1139 O O . ALA A 1 149 ? 12.441 1.091 -20.002 1.00 96.88 149 ALA A O 1
ATOM 1140 N N . ASN A 1 150 ? 11.914 3.266 -19.952 1.00 96.56 150 ASN A N 1
ATOM 1141 C CA . ASN A 1 150 ? 12.085 3.488 -21.393 1.00 96.56 150 ASN A CA 1
ATOM 1142 C C . ASN A 1 150 ? 13.536 3.298 -21.869 1.00 96.56 150 ASN A C 1
ATOM 1144 O O . ASN A 1 150 ? 13.770 3.068 -23.053 1.00 96.56 150 ASN A O 1
ATOM 1148 N N . LYS A 1 151 ? 14.518 3.344 -20.958 1.00 97.25 151 LYS A N 1
ATOM 1149 C CA . LYS A 1 151 ? 15.918 2.965 -21.228 1.00 97.25 151 LYS A CA 1
ATOM 1150 C C . LYS A 1 151 ? 16.166 1.454 -21.110 1.00 97.25 151 LYS A C 1
ATOM 1152 O O . LYS A 1 151 ? 17.312 1.022 -21.205 1.00 97.25 151 LYS A O 1
ATOM 1157 N N . GLY A 1 152 ? 15.122 0.653 -20.893 1.00 96.56 152 GLY A N 1
ATOM 1158 C CA . GLY A 1 152 ? 15.196 -0.805 -20.782 1.00 96.56 152 GLY A CA 1
ATOM 1159 C C . GLY A 1 152 ? 15.577 -1.317 -19.391 1.00 96.56 152 GLY A C 1
ATOM 1160 O O . GLY A 1 152 ? 16.010 -2.463 -19.266 1.00 96.56 152 GLY A O 1
ATOM 1161 N N . LEU A 1 153 ? 15.465 -0.491 -18.344 1.00 97.75 153 LEU A N 1
ATOM 1162 C CA . LEU A 1 153 ? 15.701 -0.945 -16.973 1.00 97.75 153 LEU A CA 1
ATOM 1163 C C . LEU A 1 153 ? 14.448 -1.638 -16.423 1.00 97.75 153 LEU A C 1
ATOM 1165 O O . LEU A 1 153 ? 13.343 -1.112 -16.520 1.00 97.75 153 LEU A O 1
ATOM 1169 N N . ASP A 1 154 ? 14.654 -2.795 -15.797 1.00 96.62 154 ASP A N 1
ATOM 1170 C CA . ASP A 1 154 ? 13.647 -3.469 -14.973 1.00 96.62 154 ASP A CA 1
ATOM 1171 C C . ASP A 1 154 ? 13.461 -2.767 -13.616 1.00 96.62 154 ASP A C 1
ATOM 1173 O O . ASP A 1 154 ? 14.280 -1.934 -13.210 1.00 96.62 154 ASP A O 1
ATOM 1177 N N . ALA A 1 155 ? 12.398 -3.114 -12.888 1.00 95.25 155 ALA A N 1
ATOM 1178 C CA . ALA A 1 155 ? 12.056 -2.505 -11.605 1.00 95.25 155 ALA A CA 1
ATOM 1179 C C . ALA A 1 155 ? 13.212 -2.553 -10.592 1.00 95.25 155 ALA A C 1
ATOM 1181 O O . ALA A 1 155 ? 13.462 -1.578 -9.881 1.00 95.25 155 ALA A O 1
ATOM 1182 N N . GLN A 1 156 ? 13.968 -3.655 -10.552 1.00 94.44 156 GLN A N 1
ATOM 1183 C CA . GLN A 1 156 ? 15.112 -3.794 -9.654 1.00 94.44 156 GLN A CA 1
ATOM 1184 C C . GLN A 1 156 ? 16.226 -2.807 -10.011 1.00 94.44 156 GLN A C 1
ATOM 1186 O O . GLN A 1 156 ? 16.772 -2.149 -9.122 1.00 94.44 156 GLN A O 1
ATOM 1191 N N . LYS A 1 157 ? 16.572 -2.681 -11.295 1.00 95.88 157 LYS A N 1
ATOM 1192 C CA . LYS A 1 157 ? 17.577 -1.723 -11.768 1.00 95.88 157 LYS A CA 1
ATOM 1193 C C . LYS A 1 157 ? 17.112 -0.288 -11.565 1.00 95.88 157 LYS A C 1
ATOM 1195 O O . LYS A 1 157 ? 17.914 0.513 -11.098 1.00 95.88 157 LYS A O 1
ATOM 1200 N N . ILE A 1 158 ? 15.841 0.021 -11.836 1.00 96.75 158 ILE A N 1
ATOM 1201 C CA . ILE A 1 158 ? 15.245 1.339 -11.566 1.00 96.75 158 ILE A CA 1
ATOM 1202 C C . ILE A 1 158 ? 15.445 1.699 -10.093 1.00 96.75 158 ILE A C 1
ATOM 1204 O O . ILE A 1 158 ? 16.032 2.736 -9.782 1.00 96.75 158 ILE A O 1
ATOM 1208 N N . LEU A 1 159 ? 15.023 0.823 -9.180 1.00 94.62 159 LEU A N 1
ATOM 1209 C CA . LEU A 1 159 ? 15.140 1.072 -7.746 1.00 94.62 159 LEU A CA 1
ATOM 1210 C C . LEU A 1 159 ? 16.593 1.139 -7.282 1.00 94.62 159 LEU A C 1
ATOM 1212 O O . LEU A 1 159 ? 16.917 1.993 -6.469 1.00 94.62 159 LEU A O 1
ATOM 1216 N N . LYS A 1 160 ? 17.492 0.319 -7.833 1.00 93.12 160 LYS A N 1
ATOM 1217 C CA . LYS A 1 160 ? 18.929 0.401 -7.537 1.00 93.12 160 LYS A CA 1
ATOM 1218 C C . LYS A 1 160 ? 19.554 1.704 -8.044 1.00 93.12 160 LYS A C 1
ATOM 1220 O O . LYS A 1 160 ? 20.467 2.221 -7.411 1.00 93.12 160 LYS A O 1
ATOM 1225 N N . THR A 1 161 ? 19.084 2.253 -9.162 1.00 94.69 161 THR A N 1
ATOM 1226 C CA . THR A 1 161 ? 19.523 3.568 -9.650 1.00 94.69 161 THR A CA 1
ATOM 1227 C C . THR A 1 161 ? 19.049 4.691 -8.729 1.00 94.69 161 THR A C 1
ATOM 1229 O O . THR A 1 161 ? 19.819 5.608 -8.459 1.00 94.69 161 THR A O 1
ATOM 1232 N N . LEU A 1 162 ? 17.810 4.620 -8.234 1.00 93.50 162 LEU A N 1
ATOM 1233 C CA . LEU A 1 162 ? 17.236 5.635 -7.343 1.00 93.50 162 LEU A CA 1
ATOM 1234 C C . LEU A 1 162 ? 17.746 5.517 -5.898 1.00 93.50 162 LEU A C 1
ATOM 1236 O O . LEU A 1 162 ? 17.947 6.525 -5.229 1.00 93.50 162 LEU A O 1
ATOM 1240 N N . TYR A 1 163 ? 18.007 4.292 -5.444 1.00 92.06 163 TYR A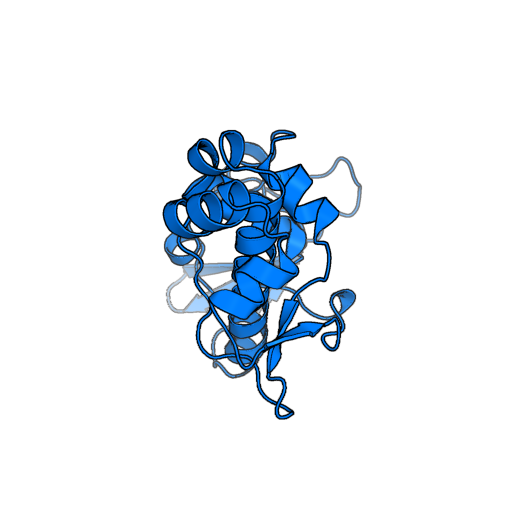 N 1
ATOM 1241 C CA . TYR A 1 163 ? 18.418 3.953 -4.085 1.00 92.06 163 TYR A CA 1
ATOM 1242 C C . TYR A 1 163 ? 19.605 2.969 -4.108 1.00 92.06 163 TYR A C 1
ATOM 1244 O O . TYR A 1 163 ? 19.441 1.775 -3.837 1.00 92.06 163 TYR A O 1
ATOM 1252 N N . PRO A 1 164 ? 20.836 3.437 -4.402 1.00 89.94 164 PRO A N 1
ATOM 1253 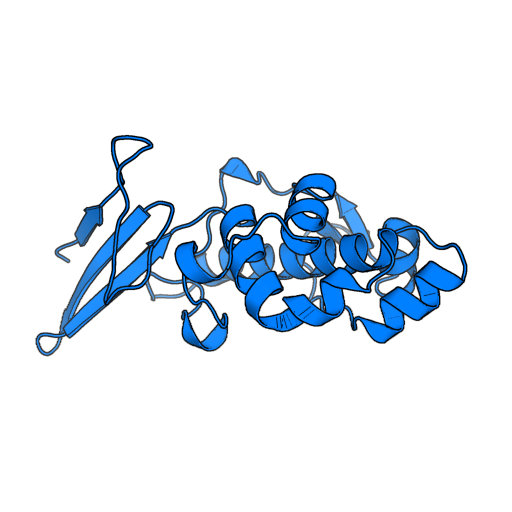C CA . PRO A 1 164 ? 21.995 2.566 -4.652 1.00 89.94 164 PRO A CA 1
ATOM 1254 C C . PRO A 1 164 ? 22.411 1.669 -3.486 1.00 89.94 164 PRO A C 1
ATOM 1256 O O . PRO A 1 164 ? 23.047 0.637 -3.691 1.00 89.94 164 PRO A O 1
ATOM 1259 N N . GLN A 1 165 ? 22.059 2.058 -2.259 1.00 87.19 165 GLN A N 1
ATOM 1260 C CA . GLN A 1 165 ? 22.373 1.325 -1.029 1.00 87.19 165 GLN A CA 1
ATOM 1261 C C . GLN A 1 165 ? 21.240 0.382 -0.606 1.00 87.19 165 GLN A C 1
ATOM 1263 O O . GLN A 1 165 ? 21.099 0.063 0.573 1.00 87.19 165 GLN A O 1
ATOM 1268 N N . THR A 1 166 ? 20.410 -0.045 -1.558 1.00 87.50 166 THR A N 1
ATOM 1269 C CA . THR A 1 166 ? 19.253 -0.893 -1.282 1.00 87.50 166 THR A CA 1
ATOM 1270 C C . THR A 1 166 ? 19.216 -2.118 -2.179 1.00 87.50 166 THR A C 1
ATOM 1272 O O . THR A 1 166 ? 19.867 -2.186 -3.227 1.00 87.50 166 THR A O 1
ATOM 1275 N N . ARG A 1 167 ? 18.455 -3.114 -1.744 1.00 88.38 167 ARG A N 1
ATOM 1276 C CA . ARG A 1 167 ? 18.097 -4.295 -2.528 1.00 88.38 167 ARG A CA 1
ATOM 1277 C C . ARG A 1 167 ? 16.618 -4.585 -2.337 1.00 88.38 167 ARG A C 1
ATOM 1279 O O . ARG A 1 167 ? 16.056 -4.221 -1.311 1.00 88.38 167 ARG A O 1
ATOM 1286 N N . ILE A 1 168 ? 16.015 -5.287 -3.288 1.00 86.94 168 ILE A N 1
ATOM 1287 C CA . ILE A 1 168 ? 14.698 -5.878 -3.057 1.00 86.94 168 ILE A CA 1
ATOM 1288 C C . ILE A 1 168 ? 14.886 -7.088 -2.137 1.00 86.94 168 ILE A C 1
ATOM 1290 O O . ILE A 1 168 ? 15.766 -7.917 -2.381 1.00 86.94 168 ILE A O 1
ATOM 1294 N N . GLY A 1 169 ? 14.085 -7.172 -1.084 1.00 80.00 169 GLY A N 1
ATOM 1295 C CA . GLY A 1 169 ? 14.081 -8.284 -0.146 1.00 80.00 169 GLY A CA 1
ATOM 1296 C C . GLY A 1 169 ? 12.688 -8.572 0.408 1.00 80.00 169 GLY A C 1
ATOM 1297 O O . GLY A 1 169 ? 11.699 -7.968 -0.009 1.00 80.00 169 GLY A O 1
ATOM 1298 N N . ALA A 1 170 ? 12.632 -9.553 1.307 1.00 68.81 170 ALA A N 1
ATOM 1299 C CA . ALA A 1 170 ? 11.412 -10.087 1.915 1.00 68.81 170 ALA A CA 1
ATOM 1300 C C . ALA A 1 170 ? 11.616 -10.401 3.411 1.00 68.81 170 ALA A C 1
ATOM 1302 O O . ALA A 1 170 ? 11.023 -11.330 3.950 1.00 68.81 170 ALA A O 1
ATOM 1303 N N . THR A 1 171 ? 12.504 -9.670 4.093 1.00 67.56 171 THR A N 1
ATOM 1304 C CA . THR A 1 171 ? 12.800 -9.899 5.522 1.00 67.56 171 THR A CA 1
ATOM 1305 C C . THR A 1 171 ? 11.628 -9.570 6.443 1.00 67.56 171 THR A C 1
ATOM 1307 O O . THR A 1 171 ? 11.600 -10.029 7.584 1.00 67.56 171 THR A O 1
ATOM 1310 N N . ILE A 1 172 ? 10.648 -8.801 5.966 1.00 71.38 172 ILE A N 1
ATOM 1311 C CA . ILE A 1 172 ? 9.429 -8.517 6.716 1.00 71.38 172 ILE A CA 1
ATOM 1312 C C . ILE A 1 172 ? 8.464 -9.689 6.548 1.00 71.38 172 ILE A C 1
ATOM 1314 O O . ILE A 1 172 ? 8.084 -10.033 5.429 1.00 71.38 172 ILE A O 1
ATOM 1318 N N . ASN A 1 173 ? 8.021 -10.263 7.670 1.00 76.69 173 ASN A N 1
ATOM 1319 C CA . ASN A 1 173 ? 6.921 -11.219 7.664 1.00 76.69 173 ASN A CA 1
ATOM 1320 C C . ASN A 1 173 ? 5.614 -10.483 7.334 1.00 76.69 173 ASN A C 1
ATOM 1322 O O . ASN A 1 173 ? 4.912 -9.991 8.217 1.00 76.69 173 ASN A O 1
ATOM 1326 N N . ALA A 1 174 ? 5.339 -10.368 6.039 1.00 72.62 174 ALA A N 1
ATOM 1327 C CA . ALA A 1 174 ? 4.254 -9.576 5.481 1.00 72.62 174 ALA A CA 1
ATOM 1328 C C . ALA A 1 174 ? 2.864 -9.957 6.012 1.00 72.62 174 ALA A C 1
ATOM 1330 O O . ALA A 1 174 ? 1.976 -9.114 6.074 1.00 72.62 174 ALA A O 1
ATOM 1331 N N . GLU A 1 175 ? 2.673 -11.211 6.420 1.00 75.81 175 GLU A N 1
ATOM 1332 C CA . GLU A 1 175 ? 1.401 -11.694 6.968 1.00 75.81 175 GLU A CA 1
ATOM 1333 C C . GLU A 1 175 ? 1.154 -11.221 8.407 1.00 75.81 175 GLU A C 1
ATOM 1335 O O . GLU A 1 175 ? 0.028 -11.271 8.891 1.00 75.81 175 GLU A O 1
ATOM 1340 N N . GLN A 1 176 ? 2.195 -10.736 9.090 1.00 81.12 176 GLN A N 1
ATOM 1341 C CA . GLN A 1 176 ? 2.133 -10.274 10.480 1.00 81.12 176 GLN A CA 1
ATOM 1342 C C . GLN A 1 176 ? 2.094 -8.746 10.615 1.00 81.12 176 GLN A C 1
ATOM 1344 O O . GLN A 1 176 ? 2.142 -8.218 11.732 1.00 81.12 176 GLN A O 1
ATOM 1349 N N . VAL A 1 177 ? 2.040 -8.016 9.498 1.00 86.50 177 VAL A N 1
ATOM 1350 C CA . VAL A 1 177 ? 1.988 -6.554 9.505 1.00 86.50 177 VAL A CA 1
ATOM 1351 C C . VAL A 1 177 ? 0.740 -6.075 8.777 1.00 86.50 177 VAL A C 1
ATOM 1353 O O . VAL A 1 177 ? 0.563 -6.290 7.580 1.00 86.50 177 VAL A O 1
ATOM 1356 N N . SER A 1 178 ? -0.105 -5.387 9.527 1.00 90.75 178 SER A N 1
ATOM 1357 C CA . SER A 1 178 ? -1.233 -4.602 9.048 1.00 90.75 178 SER A CA 1
ATOM 1358 C C . SER A 1 178 ? -0.920 -3.114 9.195 1.00 90.75 178 SER A C 1
ATOM 1360 O O . SER A 1 178 ? 0.008 -2.736 9.914 1.00 90.75 178 SER A O 1
ATOM 1362 N N . ILE A 1 179 ? -1.691 -2.280 8.505 1.00 92.88 179 ILE A N 1
ATOM 1363 C CA . ILE A 1 179 ? -1.727 -0.836 8.741 1.00 92.88 179 ILE A CA 1
ATOM 1364 C C . ILE A 1 179 ? -3.078 -0.461 9.347 1.00 92.88 179 ILE A C 1
ATOM 1366 O O . ILE A 1 179 ? -4.084 -1.108 9.041 1.00 92.88 179 ILE A O 1
ATOM 1370 N N . ARG A 1 180 ? -3.080 0.537 10.230 1.00 92.25 180 ARG A N 1
ATOM 1371 C CA . ARG A 1 180 ? -4.240 0.998 10.999 1.00 92.25 180 ARG A CA 1
ATOM 1372 C C . ARG A 1 180 ? -4.472 2.493 10.857 1.00 92.25 180 ARG A C 1
ATOM 1374 O O . ARG A 1 180 ? -3.466 3.236 10.796 1.00 92.25 180 ARG A O 1
#

Foldseek 3Di:
DDKDKDAQPDPPDWDDDPNATAHDMWIWDDDPPRDIDIEGKDALLLLQLQLCQQPCVVLLQVADLQLLLLQLQLSSLQQQVQQVVLVVDPDPFSDDCVVSVGRHCVVRDDPGSSNVSSVVNPQWHKDFLVDDDRDDRGGDDSVQSRVVVVVVDGSQRSNCVVPVRIGTDRPDPSVPTIGD

Radius of gyration: 17.27 Å; chains: 1; bounding box: 45×28×49 Å

pLDDT: mean 86.44, std 10.14, range [50.12, 97.75]

Sequence (180 aa):
VYQLSVIAGAPESSIFVNGIQCKGAVSIYHVKNNCITIVNELSIEDYLKCTLAANEGQEMINLPREAAAALTIAARTEVYRIALEGKKHSYPWDITAREANYYGVGITQRGNATEEAVNWTRYMVLESSKGTGPLESVKVIPAKATELANKGLDAQKILKTLYPQTRIGATINAEQVSIR